Protein AF-A0A2D8HYQ5-F1 (afdb_monomer)

Secondary structure (DSSP, 8-state):
-HHHHHHHHTT----SS--EEEEEEEEEEETTEEEEEEEEEEEEEE-----THHHHHHHHHHHHHHHHHHHHHHHHHHHHHS--

Structure (mmCIF, N/CA/C/O backbone):
data_AF-A0A2D8HYQ5-F1
#
_entry.id   AF-A0A2D8HYQ5-F1
#
loop_
_atom_site.group_PDB
_atom_site.id
_atom_site.type_symbol
_atom_site.label_atom_id
_atom_site.label_alt_id
_atom_site.label_comp_id
_atom_site.label_asym_id
_atom_site.label_entity_id
_atom_site.label_seq_id
_atom_site.pdbx_PDB_ins_code
_atom_site.Cartn_x
_atom_site.Cartn_y
_atom_site.Cartn_z
_atom_site.occupancy
_atom_site.B_iso_or_equiv
_atom_site.auth_seq_id
_atom_site.auth_comp_id
_atom_site.auth_asym_id
_atom_site.auth_atom_id
_atom_site.pdbx_PDB_model_num
ATOM 1 N N . MET A 1 1 ? -4.097 8.032 7.862 1.00 56.88 1 MET A N 1
ATOM 2 C CA . MET A 1 1 ? -2.969 8.949 7.570 1.00 56.88 1 MET A CA 1
ATOM 3 C C . MET A 1 1 ? -1.703 8.182 7.191 1.00 56.88 1 MET A C 1
ATOM 5 O O . MET A 1 1 ? -1.247 8.371 6.076 1.00 56.88 1 MET A O 1
ATOM 9 N N . ILE A 1 2 ? -1.192 7.253 8.016 1.00 70.19 2 ILE A N 1
ATOM 10 C CA . ILE A 1 2 ? 0.020 6.457 7.695 1.00 70.19 2 ILE A CA 1
ATOM 11 C C . ILE A 1 2 ? -0.129 5.626 6.403 1.00 70.19 2 ILE A C 1
ATOM 13 O O . ILE A 1 2 ? 0.756 5.650 5.555 1.00 70.19 2 ILE A O 1
ATOM 17 N N . SER A 1 3 ? -1.273 4.961 6.201 1.00 64.50 3 SER A N 1
ATOM 18 C CA . SER A 1 3 ? -1.560 4.193 4.974 1.00 64.50 3 SER A CA 1
ATOM 19 C C . SER A 1 3 ? -1.601 5.054 3.709 1.00 64.50 3 SER A C 1
ATOM 21 O O . SER A 1 3 ? -1.187 4.611 2.644 1.00 64.50 3 SER A O 1
ATOM 23 N N . LEU A 1 4 ? -2.064 6.301 3.834 1.00 66.25 4 LEU A N 1
ATOM 24 C CA . LEU A 1 4 ? -2.097 7.265 2.736 1.00 66.25 4 LEU A CA 1
ATOM 25 C C . LEU A 1 4 ? -0.676 7.721 2.371 1.00 66.25 4 LEU A C 1
ATOM 27 O O . LEU A 1 4 ? -0.346 7.819 1.197 1.00 66.25 4 LEU A O 1
ATOM 31 N N . GLY A 1 5 ? 0.174 7.946 3.379 1.00 70.00 5 GLY A N 1
ATOM 32 C CA . GLY A 1 5 ? 1.582 8.297 3.181 1.00 70.00 5 GLY A CA 1
ATOM 33 C C . GLY A 1 5 ? 2.387 7.179 2.518 1.00 70.00 5 GLY A C 1
ATOM 34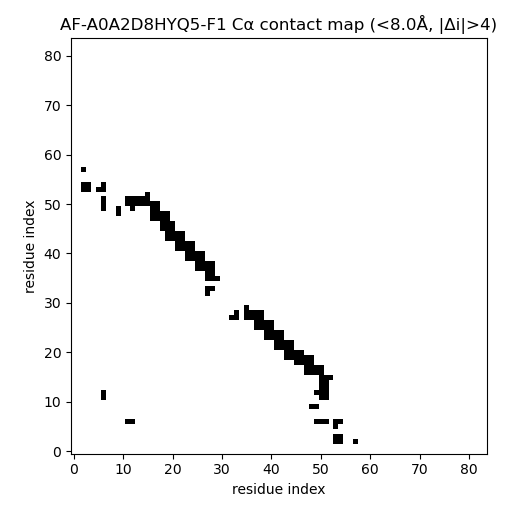 O O . GLY A 1 5 ? 3.178 7.455 1.622 1.00 70.00 5 GLY A O 1
ATOM 35 N N . LEU A 1 6 ? 2.142 5.921 2.898 1.00 66.56 6 LEU A N 1
ATOM 36 C CA . LEU A 1 6 ? 2.741 4.756 2.235 1.00 66.56 6 LEU A CA 1
ATOM 37 C C . LEU A 1 6 ? 2.301 4.660 0.770 1.00 66.56 6 LEU A C 1
ATOM 39 O O . LEU A 1 6 ? 3.143 4.525 -0.109 1.00 66.56 6 LEU A O 1
ATOM 43 N N . TRP A 1 7 ? 1.008 4.844 0.495 1.00 65.44 7 TRP A N 1
ATOM 44 C CA . TRP A 1 7 ? 0.487 4.809 -0.872 1.00 65.44 7 TRP A CA 1
ATOM 45 C C . TRP A 1 7 ? 1.067 5.912 -1.765 1.00 65.44 7 TRP A C 1
ATOM 47 O O . TRP A 1 7 ? 1.419 5.652 -2.912 1.00 65.44 7 TRP A O 1
ATOM 57 N N . ILE A 1 8 ? 1.232 7.130 -1.239 1.00 70.44 8 ILE A N 1
ATOM 58 C CA . ILE A 1 8 ? 1.888 8.223 -1.972 1.00 70.44 8 ILE A CA 1
ATOM 59 C C . ILE A 1 8 ? 3.368 7.905 -2.215 1.00 70.44 8 ILE A C 1
ATOM 61 O O . ILE A 1 8 ? 3.845 8.090 -3.333 1.00 70.44 8 ILE A O 1
ATOM 65 N N . LYS A 1 9 ? 4.087 7.389 -1.207 1.00 71.12 9 LYS A N 1
ATOM 66 C CA . LYS A 1 9 ? 5.502 7.001 -1.337 1.00 71.12 9 LYS A CA 1
ATOM 67 C C . LYS A 1 9 ? 5.708 5.941 -2.423 1.00 71.12 9 LYS A C 1
ATOM 69 O O . LYS A 1 9 ? 6.691 5.999 -3.154 1.00 71.12 9 LYS A O 1
ATOM 74 N N . ASP A 1 10 ? 4.763 5.018 -2.549 1.00 64.50 10 ASP A N 1
ATOM 75 C CA . ASP A 1 10 ? 4.819 3.920 -3.515 1.00 64.50 10 ASP A CA 1
ATOM 76 C C . ASP A 1 10 ? 4.278 4.324 -4.910 1.00 64.50 10 ASP A C 1
ATOM 78 O O . ASP A 1 10 ? 4.186 3.509 -5.831 1.00 64.50 10 ASP A O 1
ATOM 82 N N . GLY A 1 11 ? 3.976 5.616 -5.104 1.00 67.00 11 GLY A N 1
ATOM 83 C CA . GLY A 1 11 ? 3.656 6.214 -6.402 1.00 67.00 11 GLY A CA 1
ATOM 84 C C . GLY A 1 11 ? 2.168 6.424 -6.673 1.00 67.00 11 GLY A C 1
ATOM 85 O O . GLY A 1 11 ? 1.798 6.598 -7.831 1.00 67.00 11 GLY A O 1
ATOM 86 N N . ALA A 1 12 ? 1.320 6.388 -5.637 1.00 64.00 12 ALA A N 1
ATOM 87 C CA . ALA A 1 12 ? -0.125 6.645 -5.696 1.00 64.00 12 ALA A CA 1
ATOM 88 C C . ALA A 1 12 ? -0.837 5.880 -6.825 1.00 64.00 12 ALA A C 1
ATOM 90 O O . ALA A 1 12 ? -1.734 6.392 -7.501 1.00 64.00 12 ALA A O 1
ATOM 91 N N . ARG A 1 13 ? -0.407 4.639 -7.067 1.00 66.62 13 ARG A N 1
ATOM 92 C CA . ARG A 1 13 ? -0.910 3.839 -8.180 1.00 66.62 13 ARG A CA 1
ATOM 93 C C . ARG A 1 13 ? -2.348 3.414 -7.878 1.00 66.62 13 ARG A C 1
ATOM 95 O O . ARG A 1 13 ? -2.609 2.728 -6.890 1.00 66.62 13 ARG A O 1
ATOM 102 N N . VAL A 1 14 ? -3.280 3.821 -8.741 1.00 61.56 14 VAL A N 1
ATOM 103 C CA . VAL A 1 14 ? -4.729 3.533 -8.644 1.00 61.56 14 VAL A CA 1
ATOM 104 C C . VAL A 1 14 ? -5.077 2.183 -9.295 1.00 61.56 14 VAL A C 1
ATOM 106 O O . VAL A 1 14 ? -6.167 1.985 -9.820 1.00 61.56 14 VAL A O 1
ATOM 109 N N . ALA A 1 15 ? -4.131 1.247 -9.308 1.00 60.72 15 ALA A N 1
ATOM 110 C CA . ALA A 1 15 ? -4.346 -0.098 -9.820 1.00 60.72 15 ALA A CA 1
ATOM 111 C C . ALA A 1 15 ? -4.591 -1.062 -8.654 1.00 60.72 15 ALA A C 1
ATOM 113 O O . ALA A 1 15 ? -3.970 -0.944 -7.593 1.00 60.72 15 ALA A O 1
ATOM 114 N N . PHE A 1 16 ? -5.508 -1.999 -8.865 1.00 57.53 16 PHE A N 1
ATOM 115 C CA . PHE A 1 16 ? -5.718 -3.160 -8.006 1.00 57.53 16 PHE A CA 1
ATOM 116 C C . PHE A 1 16 ? -4.814 -4.292 -8.497 1.00 57.53 16 PHE A C 1
ATOM 118 O O . PHE A 1 16 ? -4.727 -4.497 -9.707 1.00 57.53 16 PHE A O 1
ATOM 125 N N . TRP A 1 17 ? -4.154 -5.010 -7.585 1.00 54.25 17 TRP A N 1
ATOM 126 C CA . TRP A 1 17 ? -3.336 -6.184 -7.911 1.00 54.25 17 TRP A CA 1
ATOM 127 C C . TRP A 1 17 ? -2.288 -5.945 -9.009 1.00 54.25 17 TRP A C 1
ATOM 129 O O . TRP A 1 17 ? -2.142 -6.744 -9.935 1.00 54.25 17 TRP A O 1
ATOM 139 N N . LEU A 1 18 ? -1.543 -4.836 -8.931 1.00 59.09 18 LEU A N 1
ATOM 140 C CA . LEU A 1 18 ? -0.446 -4.593 -9.866 1.00 59.09 18 LEU A CA 1
ATOM 141 C C . LEU A 1 18 ? 0.729 -5.522 -9.515 1.00 59.09 18 LEU A C 1
ATOM 143 O O . LEU A 1 18 ? 1.531 -5.225 -8.631 1.00 59.09 18 LEU A O 1
ATOM 147 N N . THR A 1 19 ? 0.799 -6.665 -10.194 1.00 61.88 19 THR A N 1
ATOM 148 C CA . THR A 1 19 ? 1.838 -7.684 -9.991 1.00 61.88 19 THR A CA 1
ATOM 149 C C . THR A 1 19 ? 3.032 -7.520 -10.918 1.00 61.88 19 THR A C 1
ATOM 151 O O . THR A 1 19 ? 3.970 -8.295 -10.797 1.00 61.88 19 THR A O 1
ATOM 154 N N . SER A 1 20 ? 3.031 -6.544 -11.834 1.00 58.84 20 SER A N 1
ATOM 155 C CA . SER A 1 20 ? 4.114 -6.352 -12.801 1.00 58.84 20 SER A CA 1
ATOM 156 C C . SER A 1 20 ? 4.517 -4.886 -12.942 1.00 58.84 20 SER A C 1
ATOM 158 O O . SER A 1 20 ? 3.666 -3.994 -12.996 1.00 58.84 20 SER A O 1
ATOM 160 N N . ILE A 1 21 ? 5.825 -4.635 -12.992 1.00 66.75 21 ILE A N 1
ATOM 161 C CA . ILE A 1 21 ? 6.408 -3.329 -13.306 1.00 66.75 21 ILE A CA 1
ATOM 162 C C . ILE A 1 21 ? 7.167 -3.448 -14.627 1.00 66.75 21 ILE A C 1
ATOM 164 O O . ILE A 1 21 ? 7.937 -4.387 -14.831 1.00 66.75 21 ILE A O 1
ATOM 168 N N . GLU A 1 22 ? 6.960 -2.467 -15.502 1.00 70.75 22 GLU A N 1
ATOM 169 C CA . GLU A 1 22 ? 7.758 -2.289 -16.712 1.00 70.75 22 GLU A CA 1
ATOM 170 C C . GLU A 1 22 ? 9.166 -1.806 -16.330 1.00 70.75 22 GLU A C 1
ATOM 172 O O . GLU A 1 22 ? 9.337 -0.695 -15.823 1.00 70.75 22 GLU A O 1
ATOM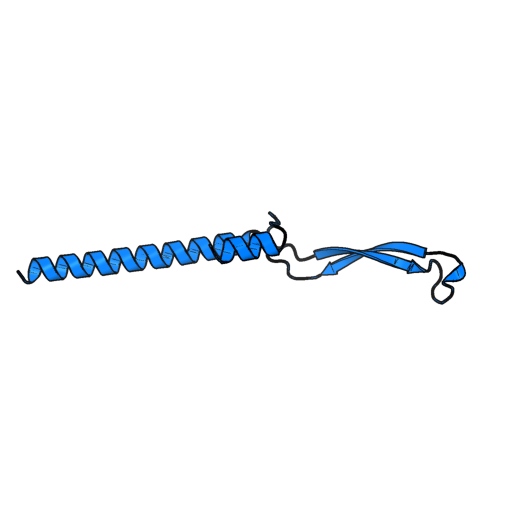 177 N N . GLU A 1 23 ? 10.179 -2.639 -16.563 1.00 75.44 23 GLU A N 1
ATOM 178 C CA . GLU A 1 23 ? 11.586 -2.297 -16.376 1.00 75.44 23 GLU A CA 1
ATOM 179 C C . GLU A 1 23 ? 12.254 -2.182 -17.751 1.00 75.44 23 GLU A C 1
ATOM 181 O O . GLU A 1 23 ? 12.354 -3.152 -18.505 1.00 75.44 23 GLU A O 1
ATOM 186 N N . LYS A 1 24 ? 12.699 -0.971 -18.103 1.00 74.31 24 LYS A N 1
ATOM 187 C CA . LYS A 1 24 ? 13.450 -0.727 -19.339 1.00 74.31 24 LYS A CA 1
ATOM 188 C C . LYS A 1 24 ? 14.920 -0.970 -19.061 1.00 74.31 24 LYS A C 1
ATOM 190 O O . LYS A 1 24 ? 15.536 -0.213 -18.314 1.00 74.31 24 LYS A O 1
ATOM 195 N N . LYS A 1 25 ? 15.474 -2.017 -19.665 1.00 75.81 25 LYS A N 1
ATOM 196 C CA . LYS A 1 25 ? 16.882 -2.368 -19.512 1.00 75.81 25 LYS A CA 1
ATOM 197 C C . LYS A 1 25 ? 17.591 -2.251 -20.849 1.00 75.81 25 LYS A C 1
ATOM 199 O O . LYS A 1 25 ? 17.124 -2.775 -21.857 1.00 75.81 25 LYS A O 1
ATOM 204 N N . GLU A 1 26 ? 18.723 -1.562 -20.852 1.00 75.12 26 GLU A N 1
ATOM 205 C CA . GLU A 1 26 ? 19.618 -1.546 -22.003 1.00 75.12 26 GLU A CA 1
ATOM 206 C C . GLU A 1 26 ? 20.468 -2.815 -21.973 1.00 75.12 26 GLU A C 1
ATOM 208 O O . GLU A 1 26 ? 21.215 -3.061 -21.025 1.00 75.12 26 GLU A O 1
ATOM 213 N N . ILE A 1 27 ? 20.306 -3.645 -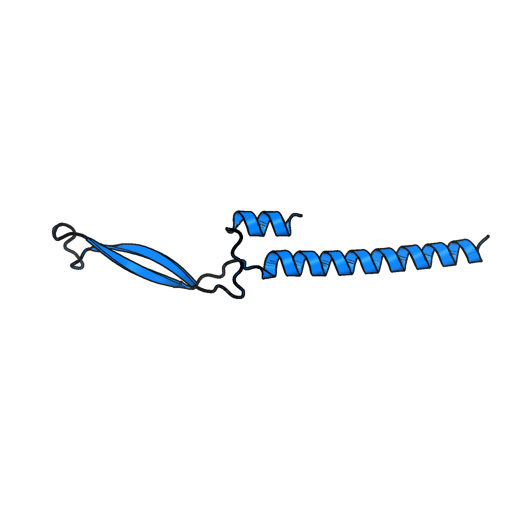22.996 1.00 78.69 27 ILE A N 1
ATOM 214 C CA . ILE A 1 27 ? 21.089 -4.862 -23.205 1.00 78.69 27 ILE A CA 1
ATOM 215 C C . ILE A 1 27 ? 21.866 -4.739 -24.516 1.00 78.69 27 ILE A C 1
ATOM 217 O O . ILE A 1 27 ? 21.391 -4.083 -25.443 1.00 78.69 27 ILE A O 1
ATOM 221 N N . PRO A 1 28 ? 23.071 -5.321 -24.616 1.00 77.56 28 PRO A N 1
ATOM 222 C CA . PRO A 1 28 ? 23.822 -5.304 -25.865 1.00 77.56 28 PRO A CA 1
ATOM 223 C C . PRO A 1 28 ? 23.041 -6.044 -26.956 1.00 77.56 28 PRO A C 1
ATOM 225 O O . PRO A 1 28 ? 22.378 -7.043 -26.678 1.00 77.56 28 PRO A O 1
ATOM 228 N N . ILE A 1 29 ? 23.118 -5.552 -28.197 1.00 78.31 29 ILE A N 1
ATOM 229 C CA . ILE A 1 29 ? 22.416 -6.157 -29.345 1.00 78.31 29 ILE A CA 1
ATOM 230 C C . ILE A 1 29 ? 22.878 -7.604 -29.564 1.00 78.31 29 ILE A C 1
ATOM 232 O O . ILE A 1 29 ? 22.080 -8.464 -29.935 1.00 78.31 29 ILE A O 1
ATOM 236 N N . VAL A 1 30 ? 24.162 -7.868 -29.311 1.00 79.00 30 VAL A N 1
ATOM 237 C CA . VAL A 1 30 ? 24.767 -9.199 -29.369 1.00 79.00 30 VAL A CA 1
ATOM 238 C C . VAL A 1 30 ? 25.369 -9.528 -28.009 1.00 79.00 30 VAL A C 1
ATOM 240 O O . VAL A 1 30 ? 26.173 -8.772 -27.459 1.00 79.00 30 VAL A O 1
ATOM 243 N N . GLU A 1 31 ? 24.981 -10.674 -27.460 1.00 71.81 31 GLU A N 1
ATOM 244 C CA . GLU A 1 31 ? 25.472 -11.153 -26.173 1.00 71.81 31 GLU A CA 1
ATOM 245 C C . GLU A 1 31 ? 26.995 -11.380 -26.244 1.00 71.81 31 GLU A C 1
ATOM 247 O O . GLU A 1 31 ? 27.485 -12.150 -27.068 1.00 71.81 31 GLU A O 1
ATOM 252 N N . GLY A 1 32 ? 27.757 -10.655 -25.418 1.00 76.25 32 GLY A N 1
ATOM 253 C CA . GLY A 1 32 ? 29.225 -10.717 -25.397 1.00 76.25 32 GLY A CA 1
ATOM 254 C C . GLY A 1 32 ? 29.960 -9.726 -26.312 1.00 76.25 32 GLY A C 1
ATOM 255 O O . GLY A 1 32 ? 31.186 -9.702 -26.263 1.00 76.25 32 GLY A O 1
ATOM 256 N N . MET A 1 33 ? 29.254 -8.889 -27.084 1.00 81.12 33 MET A N 1
ATOM 257 C CA . MET A 1 33 ? 29.852 -7.838 -27.931 1.00 81.12 33 MET A CA 1
ATOM 258 C C . MET A 1 33 ? 29.176 -6.474 -27.686 1.00 81.12 33 MET A C 1
ATOM 260 O O . MET A 1 33 ? 28.288 -6.068 -28.443 1.00 81.12 33 MET A O 1
ATOM 264 N N . PRO A 1 34 ? 29.551 -5.756 -26.609 1.00 73.69 34 PRO A N 1
ATOM 265 C CA . PRO A 1 34 ? 28.947 -4.470 -26.249 1.00 73.69 34 PRO A CA 1
ATOM 266 C C . PRO A 1 34 ? 29.241 -3.338 -27.251 1.00 73.69 34 PRO A C 1
ATOM 268 O O . PRO A 1 34 ? 28.476 -2.379 -27.336 1.00 73.69 34 PRO A O 1
ATOM 271 N N . GLU A 1 35 ? 30.317 -3.440 -28.033 1.00 81.50 35 GLU A N 1
ATOM 272 C CA . GLU A 1 35 ? 30.727 -2.456 -29.045 1.00 81.50 35 GLU A CA 1
ATOM 273 C C . GLU A 1 35 ? 29.762 -2.318 -30.232 1.00 81.50 35 GLU A C 1
ATOM 275 O O . GLU A 1 35 ? 29.781 -1.300 -30.922 1.00 81.50 35 GLU A O 1
ATOM 280 N N . LEU A 1 36 ? 28.896 -3.309 -30.461 1.00 80.06 36 LEU A N 1
ATOM 281 C CA . LEU A 1 36 ? 27.909 -3.294 -31.546 1.00 80.06 36 LEU A CA 1
ATOM 282 C C . LEU A 1 36 ? 26.665 -2.453 -31.219 1.00 80.06 36 LEU A C 1
ATOM 284 O O . LEU A 1 36 ? 25.767 -2.335 -32.051 1.00 80.06 36 LEU A O 1
ATOM 288 N N . GLY A 1 37 ? 26.625 -1.847 -30.031 1.00 77.50 37 GLY A N 1
ATOM 289 C CA . GLY A 1 37 ? 25.532 -1.008 -29.563 1.00 77.50 37 GLY A CA 1
ATOM 290 C C . GLY A 1 37 ? 24.559 -1.743 -28.644 1.00 77.50 37 GLY A C 1
ATOM 291 O O . GLY 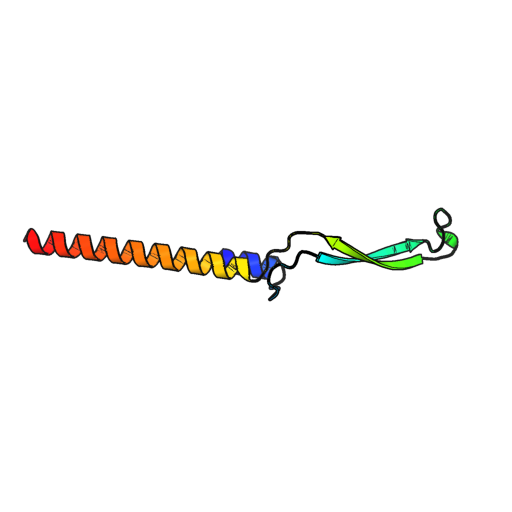A 1 37 ? 24.645 -2.953 -28.414 1.00 77.50 37 GLY A O 1
ATOM 292 N N . THR A 1 38 ? 23.623 -0.980 -28.088 1.00 84.38 38 THR A N 1
ATOM 293 C CA . THR A 1 38 ? 22.628 -1.457 -27.124 1.00 84.38 38 THR A CA 1
ATOM 294 C C . THR A 1 38 ? 21.217 -1.373 -27.701 1.00 84.38 38 THR A C 1
ATOM 296 O O . THR A 1 38 ? 20.907 -0.531 -28.543 1.00 84.38 38 THR A O 1
ATOM 299 N N . GLN A 1 39 ? 20.345 -2.271 -27.250 1.00 80.44 39 GLN A N 1
ATOM 300 C CA . GLN A 1 39 ? 18.909 -2.239 -27.482 1.00 80.44 39 GLN A CA 1
ATOM 301 C C . GLN A 1 39 ? 18.194 -2.063 -26.142 1.00 80.44 39 GLN A C 1
ATOM 303 O O . GLN A 1 39 ? 18.513 -2.719 -25.149 1.00 80.44 39 GLN A O 1
ATOM 308 N N . THR A 1 40 ? 17.193 -1.187 -26.115 1.00 78.00 40 THR A N 1
ATOM 309 C CA . THR A 1 40 ? 16.284 -1.085 -24.975 1.00 78.00 40 THR A CA 1
ATOM 310 C C . THR A 1 40 ? 15.292 -2.240 -25.033 1.00 78.00 40 THR A C 1
ATOM 312 O O . THR A 1 40 ? 14.436 -2.284 -25.916 1.00 78.00 40 THR A O 1
ATOM 315 N N . GLN A 1 41 ? 15.392 -3.168 -24.089 1.00 76.50 41 GLN A N 1
ATOM 316 C CA . GLN A 1 41 ? 14.421 -4.236 -23.910 1.00 76.50 41 GLN A CA 1
ATOM 317 C C . GLN A 1 41 ? 13.460 -3.873 -22.780 1.00 76.50 41 GLN A C 1
ATOM 319 O O . GLN A 1 41 ? 13.869 -3.434 -21.702 1.00 76.50 41 GLN A O 1
ATOM 324 N N . ILE A 1 42 ? 12.168 -4.055 -23.043 1.00 77.25 42 ILE A N 1
ATOM 325 C CA . ILE A 1 42 ? 11.118 -3.921 -22.039 1.00 77.25 42 ILE A CA 1
ATOM 326 C C . ILE A 1 42 ? 10.974 -5.278 -21.354 1.00 77.25 42 ILE A C 1
ATOM 328 O O . ILE A 1 42 ? 10.535 -6.244 -21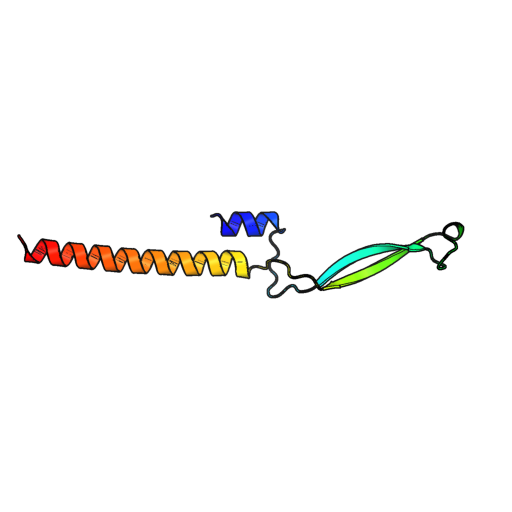.978 1.00 77.25 42 ILE A O 1
ATOM 332 N N . ILE A 1 43 ? 11.362 -5.354 -20.084 1.00 77.00 43 ILE A N 1
ATOM 333 C CA . ILE A 1 43 ? 11.218 -6.551 -19.261 1.00 77.00 43 ILE A CA 1
ATOM 334 C C . ILE A 1 43 ? 10.065 -6.307 -18.291 1.00 77.00 43 ILE A C 1
ATOM 336 O O . ILE A 1 43 ? 10.052 -5.330 -17.545 1.00 77.00 43 ILE A O 1
ATOM 340 N N . TRP A 1 44 ? 9.084 -7.204 -18.301 1.00 72.81 44 TRP A N 1
ATOM 341 C CA . TRP A 1 44 ? 7.981 -7.188 -17.347 1.00 72.81 44 TRP A CA 1
ATOM 342 C C . TRP A 1 44 ? 8.394 -7.983 -16.118 1.00 72.81 44 TRP A C 1
ATOM 344 O O . TRP A 1 44 ? 8.485 -9.209 -16.165 1.00 72.81 44 TRP A O 1
ATOM 354 N N . LYS A 1 45 ? 8.696 -7.285 -15.024 1.00 73.44 45 LYS A N 1
ATOM 355 C CA . LYS A 1 45 ? 9.136 -7.923 -13.785 1.00 73.44 45 LYS A CA 1
ATOM 356 C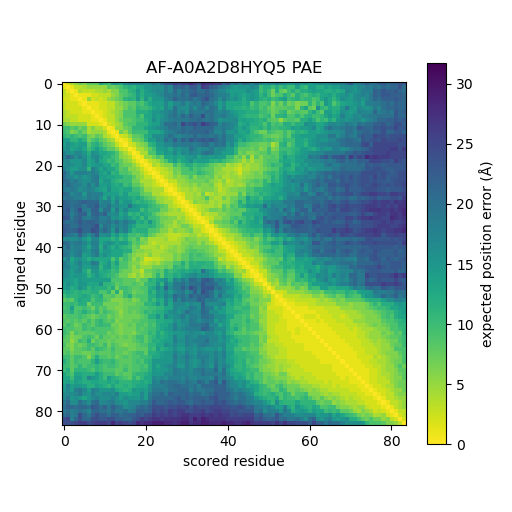 C . LYS A 1 45 ? 7.957 -8.121 -12.854 1.00 73.44 45 LYS A C 1
ATOM 358 O O . LYS A 1 45 ? 7.298 -7.151 -12.482 1.00 73.44 45 LYS A O 1
ATOM 363 N N . GLU A 1 46 ? 7.725 -9.366 -12.4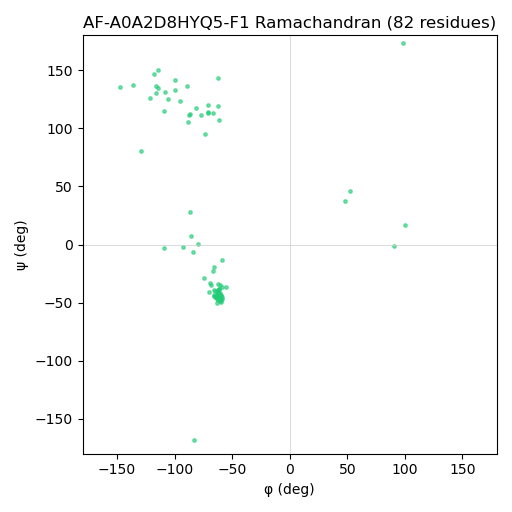48 1.00 63.06 46 GLU A N 1
ATOM 364 C CA . GLU A 1 46 ? 6.728 -9.668 -11.428 1.00 63.06 46 GLU A CA 1
ATOM 365 C C . GLU A 1 46 ? 7.212 -9.194 -10.054 1.00 63.06 46 GLU A C 1
ATOM 367 O O . GLU A 1 46 ? 8.206 -9.679 -9.511 1.00 63.06 46 GLU A O 1
ATOM 372 N N . GLN A 1 47 ? 6.526 -8.203 -9.494 1.00 65.94 47 GLN A N 1
ATOM 373 C CA . GLN A 1 47 ? 6.797 -7.672 -8.167 1.00 65.94 47 GLN A CA 1
ATOM 374 C C . GLN A 1 47 ? 5.483 -7.216 -7.536 1.00 65.94 47 GLN A C 1
ATOM 376 O O . GLN A 1 47 ? 4.675 -6.550 -8.180 1.00 65.94 47 GLN A O 1
ATOM 381 N N . PHE A 1 48 ? 5.279 -7.548 -6.259 1.00 59.62 48 PHE A N 1
ATOM 382 C CA . PHE A 1 48 ? 4.157 -7.016 -5.490 1.00 59.62 48 PHE A CA 1
ATOM 383 C C . PHE A 1 48 ? 4.340 -5.511 -5.296 1.00 59.62 48 PHE A C 1
ATOM 385 O O . PHE A 1 48 ? 5.255 -5.073 -4.595 1.00 59.62 48 PHE A O 1
ATOM 392 N N . VAL A 1 49 ? 3.462 -4.725 -5.914 1.00 61.25 49 VAL A N 1
ATOM 393 C CA . VAL A 1 49 ? 3.385 -3.279 -5.712 1.00 61.25 49 VAL A CA 1
ATOM 394 C C . VAL A 1 49 ? 2.126 -2.977 -4.912 1.00 61.25 49 VAL A C 1
ATOM 396 O O . VAL A 1 49 ? 1.045 -3.467 -5.231 1.00 61.25 49 VAL A O 1
ATOM 399 N N . SER A 1 50 ? 2.259 -2.173 -3.860 1.00 60.19 50 SER A N 1
ATOM 400 C CA . SER A 1 50 ? 1.139 -1.692 -3.050 1.00 60.19 50 SER A CA 1
ATOM 401 C C . SER A 1 50 ? 0.178 -0.866 -3.916 1.00 60.19 50 SER A C 1
ATOM 403 O O . SER A 1 50 ? 0.464 0.257 -4.330 1.00 60.19 50 SER A O 1
ATOM 405 N N . GLY A 1 51 ? -0.983 -1.443 -4.218 1.00 65.75 51 GLY A N 1
ATOM 406 C CA . GLY A 1 51 ? -2.053 -0.769 -4.948 1.00 65.75 51 GLY A CA 1
ATOM 407 C C . GLY A 1 51 ? -2.941 0.090 -4.046 1.00 65.75 51 GLY A C 1
ATOM 408 O O . GLY A 1 51 ? -2.677 0.300 -2.856 1.00 65.75 51 GLY A O 1
ATOM 409 N N . VAL A 1 52 ? -4.071 0.526 -4.604 1.00 69.00 52 VAL A N 1
ATOM 410 C CA . VAL A 1 52 ? -5.143 1.246 -3.882 1.00 69.00 52 VAL A CA 1
ATOM 411 C C . VAL A 1 52 ? -5.737 0.442 -2.708 1.00 69.00 52 VAL A C 1
ATOM 413 O O . VAL A 1 52 ? -6.386 0.989 -1.817 1.00 69.00 52 VAL A O 1
ATOM 416 N N . GLU A 1 53 ? -5.452 -0.857 -2.641 1.00 67.69 53 GLU A N 1
ATOM 417 C CA . GLU A 1 53 ? -5.747 -1.729 -1.500 1.00 67.69 53 GLU A CA 1
ATOM 418 C C . GLU A 1 53 ? -5.146 -1.201 -0.191 1.00 67.69 53 GLU A C 1
ATOM 420 O O . GLU A 1 53 ? -5.775 -1.285 0.861 1.00 67.69 53 GLU A O 1
ATOM 425 N N . THR A 1 54 ? -3.956 -0.599 -0.244 1.00 74.50 54 THR A N 1
ATOM 426 C CA . THR A 1 54 ? -3.239 -0.123 0.948 1.00 74.50 54 THR A CA 1
ATOM 427 C C . THR A 1 54 ? -4.003 0.987 1.690 1.00 74.50 54 THR A C 1
ATOM 429 O O . THR A 1 54 ? -4.218 0.867 2.904 1.00 74.50 54 THR A O 1
ATOM 432 N N . PRO A 1 55 ? -4.481 2.059 1.024 1.00 72.69 55 PRO A N 1
ATOM 433 C CA . PRO A 1 55 ? -5.337 3.045 1.678 1.00 72.69 55 PRO A CA 1
ATOM 434 C C . PRO A 1 55 ? -6.721 2.485 2.045 1.00 72.69 55 PRO A C 1
ATOM 436 O O . PRO A 1 55 ? -7.230 2.835 3.112 1.00 72.69 55 PRO A O 1
ATOM 439 N N . LEU A 1 56 ? -7.302 1.589 1.235 1.00 79.44 56 LEU A N 1
ATOM 440 C CA . LEU A 1 56 ? -8.606 0.964 1.504 1.00 79.44 56 LEU A CA 1
ATOM 441 C C . LEU A 1 56 ? -8.605 0.118 2.786 1.00 79.44 56 LEU A C 1
ATOM 443 O O . LEU A 1 56 ? -9.478 0.292 3.636 1.00 79.44 56 LEU A O 1
ATOM 447 N N . ILE A 1 57 ? -7.599 -0.740 2.974 1.00 80.56 57 ILE A N 1
ATOM 448 C CA . ILE A 1 57 ? -7.440 -1.555 4.188 1.00 80.56 57 ILE A CA 1
ATOM 449 C C . ILE A 1 57 ? -7.236 -0.650 5.408 1.00 80.56 57 ILE A C 1
ATOM 451 O O . ILE A 1 57 ? -7.845 -0.865 6.457 1.00 80.56 57 ILE A O 1
ATOM 455 N N . GLY A 1 58 ? -6.435 0.411 5.267 1.00 80.69 58 GLY A N 1
ATOM 456 C CA . GLY A 1 58 ? -6.239 1.390 6.336 1.00 80.69 58 GLY A CA 1
ATOM 457 C C . GLY A 1 58 ? -7.539 2.088 6.758 1.00 80.69 58 GLY A C 1
ATOM 458 O O . GLY A 1 58 ? -7.784 2.262 7.954 1.00 80.69 58 GLY A O 1
ATOM 459 N N . LEU A 1 59 ? -8.393 2.458 5.799 1.00 85.62 59 LEU A N 1
ATOM 460 C CA . LEU A 1 59 ? -9.714 3.027 6.083 1.00 85.62 59 LEU A CA 1
ATOM 461 C C . LEU A 1 59 ? -10.636 2.013 6.759 1.00 85.62 59 LEU A C 1
ATOM 463 O O . LEU A 1 59 ? -11.300 2.352 7.739 1.00 85.62 59 LEU A O 1
ATOM 467 N N . PHE A 1 60 ? -10.639 0.772 6.278 1.00 89.94 60 PHE A N 1
ATOM 468 C CA . PHE A 1 60 ? -11.456 -0.299 6.835 1.00 89.94 60 PHE A CA 1
ATOM 469 C C . PHE A 1 60 ? -11.123 -0.564 8.310 1.00 89.94 60 PHE A C 1
ATOM 471 O O . PHE A 1 60 ? -12.013 -0.564 9.162 1.00 89.94 60 PHE A O 1
ATOM 478 N N . ILE A 1 61 ? -9.834 -0.678 8.643 1.00 89.50 61 ILE A N 1
ATOM 479 C CA . ILE A 1 61 ? -9.371 -0.849 10.028 1.00 89.50 61 ILE A CA 1
ATOM 480 C C . ILE A 1 61 ? -9.770 0.357 10.890 1.00 89.50 61 ILE A C 1
ATOM 482 O O . ILE A 1 61 ? -10.266 0.189 12.004 1.00 89.50 61 ILE A O 1
ATOM 486 N N . SER A 1 62 ? -9.605 1.580 10.375 1.00 89.19 62 SER A N 1
ATOM 487 C CA . SER A 1 62 ? -9.989 2.795 11.102 1.00 89.19 62 SER A CA 1
ATOM 488 C C . SER A 1 62 ? -11.489 2.839 11.417 1.00 89.19 62 SER A C 1
ATOM 490 O O . SER A 1 62 ? -11.874 3.276 12.503 1.00 89.19 62 SER A O 1
ATOM 492 N N . LEU A 1 63 ? -12.336 2.377 10.494 1.00 92.88 63 LEU A N 1
ATOM 493 C CA . LEU A 1 63 ? -13.786 2.273 10.678 1.00 92.88 63 LEU A CA 1
ATOM 494 C C . LEU A 1 63 ? -14.147 1.265 11.771 1.00 92.88 63 LEU A C 1
ATOM 496 O O . LEU A 1 63 ? -14.955 1.576 12.646 1.00 92.88 63 LEU A O 1
ATOM 500 N N . ILE A 1 64 ? -13.508 0.093 11.767 1.00 94.06 64 ILE A N 1
ATOM 501 C CA . ILE A 1 64 ? -13.709 -0.931 12.800 1.00 94.06 64 ILE A CA 1
ATOM 502 C C . ILE A 1 64 ? -13.353 -0.375 14.181 1.00 94.06 64 ILE A C 1
ATOM 504 O O . ILE A 1 64 ? -14.155 -0.472 15.110 1.00 94.06 64 ILE A O 1
ATOM 508 N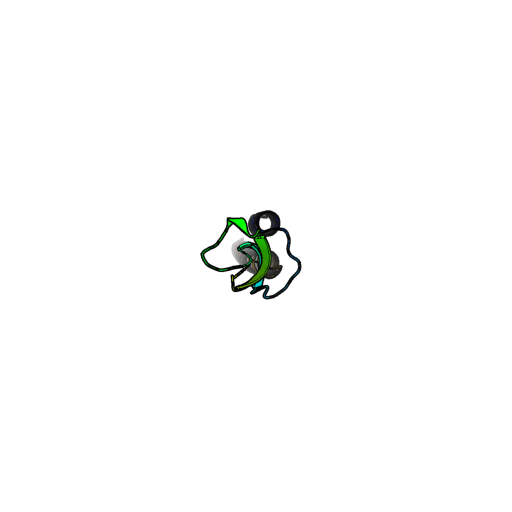 N . ILE A 1 65 ? -12.185 0.259 14.314 1.00 92.94 65 ILE A N 1
ATOM 509 C CA . ILE A 1 65 ? -11.743 0.843 15.588 1.00 92.94 65 ILE A CA 1
ATOM 510 C C . ILE A 1 65 ? -12.737 1.907 16.063 1.00 92.94 65 ILE A C 1
ATOM 512 O O . ILE A 1 65 ? -13.128 1.902 17.231 1.00 92.94 65 ILE A O 1
ATOM 516 N N . TYR A 1 66 ? -13.194 2.784 15.166 1.00 93.25 66 TYR A N 1
ATOM 517 C CA . TYR A 1 66 ? -14.184 3.810 15.492 1.00 93.25 66 TYR A CA 1
ATOM 518 C C . TYR A 1 66 ? -15.499 3.211 16.018 1.00 93.25 66 TYR A C 1
ATOM 520 O O . TYR A 1 66 ? -16.027 3.669 17.036 1.00 93.25 66 TYR A O 1
ATOM 528 N N . LEU A 1 67 ? -16.014 2.163 15.366 1.00 94.06 67 LEU A N 1
ATOM 529 C CA . LEU A 1 67 ? -17.239 1.479 15.786 1.00 94.06 67 LEU A CA 1
ATOM 530 C C . LEU A 1 67 ? -17.085 0.818 17.160 1.00 94.06 67 LEU A C 1
ATOM 532 O O . LEU A 1 67 ? -17.948 0.994 18.022 1.00 94.06 67 LEU A O 1
ATOM 536 N N . ILE A 1 68 ? -15.968 0.128 17.397 1.00 94.38 68 ILE A N 1
ATOM 537 C CA . ILE A 1 68 ? -15.661 -0.484 18.697 1.00 94.38 68 ILE A CA 1
ATOM 538 C C . ILE A 1 68 ? -15.639 0.589 19.791 1.00 94.38 68 ILE A C 1
ATOM 540 O O . ILE A 1 68 ? -16.285 0.439 20.829 1.00 94.38 68 ILE A O 1
ATOM 544 N N . PHE A 1 69 ? -14.959 1.710 19.544 1.00 93.69 69 PHE A N 1
ATOM 545 C CA . PHE A 1 69 ? -14.859 2.801 20.511 1.00 93.69 69 PHE A CA 1
ATOM 546 C C . PHE A 1 69 ? -16.230 3.406 20.841 1.00 93.69 69 PHE A C 1
ATOM 548 O O . PHE A 1 69 ? -16.540 3.663 22.006 1.00 93.69 69 PHE A O 1
ATOM 555 N N . ARG A 1 70 ? -17.092 3.578 19.831 1.00 93.44 70 ARG A N 1
ATOM 556 C CA . ARG A 1 70 ? -18.473 4.052 20.011 1.00 93.44 70 ARG A CA 1
ATOM 557 C C . ARG A 1 70 ? -19.300 3.100 20.869 1.00 93.44 70 ARG A C 1
ATOM 559 O O . ARG A 1 70 ? -20.007 3.569 21.761 1.00 93.44 70 ARG A O 1
ATOM 566 N N . ILE A 1 71 ? -19.195 1.791 20.638 1.00 93.06 71 ILE A N 1
ATOM 567 C CA . ILE A 1 71 ? -19.902 0.776 21.432 1.00 93.06 71 ILE A CA 1
ATOM 568 C C . ILE A 1 71 ? -19.428 0.815 22.888 1.00 93.06 71 ILE A C 1
ATOM 570 O O . ILE A 1 71 ? -20.256 0.877 23.795 1.00 93.06 71 ILE A O 1
ATOM 574 N N . ILE A 1 72 ? -18.114 0.866 23.123 1.00 91.94 72 ILE A N 1
ATOM 575 C CA . ILE A 1 72 ? -17.544 0.929 24.477 1.00 91.94 72 ILE A CA 1
ATOM 576 C C . ILE A 1 72 ? -18.015 2.187 25.215 1.00 91.94 72 ILE A C 1
ATOM 578 O O . ILE A 1 72 ? -18.432 2.106 26.372 1.00 91.94 72 ILE A O 1
ATOM 582 N N . ILE A 1 73 ? -17.984 3.354 24.564 1.00 91.94 73 ILE A N 1
ATOM 583 C CA . ILE A 1 73 ? -18.455 4.608 25.169 1.00 91.94 73 ILE A CA 1
ATOM 584 C C . ILE A 1 73 ? -19.947 4.526 25.499 1.00 91.94 73 ILE A C 1
ATOM 586 O O . ILE A 1 73 ? -20.351 4.955 26.582 1.00 91.94 73 ILE A O 1
ATOM 590 N N . LYS A 1 74 ? -20.765 3.968 24.598 1.00 90.25 74 LYS A N 1
ATOM 591 C CA . LYS A 1 74 ? -22.203 3.792 24.829 1.00 90.25 74 LYS A CA 1
ATOM 592 C C . LYS A 1 74 ? -22.458 2.905 26.052 1.00 90.25 74 LYS A C 1
ATOM 594 O O . LYS A 1 74 ? -23.171 3.326 26.956 1.00 90.25 74 LYS A O 1
ATOM 599 N N . GLN A 1 75 ? -21.788 1.756 26.138 1.00 88.50 75 GLN A N 1
ATOM 600 C CA . GLN A 1 75 ? -21.907 0.852 27.287 1.00 88.50 75 GLN A CA 1
ATOM 601 C C . GLN A 1 75 ? -21.455 1.504 28.600 1.00 88.50 75 GLN A C 1
ATOM 603 O O . GLN A 1 75 ? -22.070 1.293 29.643 1.00 88.50 75 GLN A O 1
ATOM 608 N N . ARG A 1 76 ? -20.387 2.313 28.578 1.00 86.12 76 ARG A N 1
ATOM 609 C CA . ARG A 1 76 ? -19.933 3.052 29.769 1.00 86.12 76 ARG A CA 1
ATOM 610 C C . ARG A 1 76 ? -20.948 4.103 30.218 1.00 86.12 76 ARG A C 1
ATOM 612 O O . ARG A 1 76 ? -21.159 4.247 31.417 1.00 86.12 76 ARG A O 1
ATOM 619 N N . ARG A 1 77 ? -21.591 4.806 29.279 1.00 82.88 77 ARG A N 1
ATOM 620 C CA . ARG A 1 77 ? -22.656 5.774 29.587 1.00 82.88 77 ARG A CA 1
ATOM 621 C C . ARG A 1 77 ? -23.875 5.102 30.214 1.00 82.88 77 ARG A C 1
ATOM 623 O O . ARG A 1 77 ? -24.365 5.592 31.219 1.00 82.88 77 ARG A O 1
ATOM 630 N N . GLU A 1 78 ? -24.328 3.980 29.663 1.00 82.44 78 GLU A N 1
ATOM 631 C CA . GLU A 1 78 ? -25.478 3.233 30.199 1.00 82.44 78 GLU A CA 1
ATOM 632 C C . GLU A 1 78 ? -25.209 2.719 31.621 1.00 82.44 78 GLU A C 1
ATOM 634 O O . GLU A 1 78 ? -26.045 2.877 32.506 1.00 82.44 78 GLU A O 1
ATOM 639 N N . LYS A 1 79 ? -24.000 2.203 31.881 1.00 74.50 79 LYS A N 1
ATOM 640 C CA . LYS A 1 79 ? -23.587 1.793 33.233 1.00 74.50 79 LYS A CA 1
ATOM 641 C C . LYS A 1 79 ? -23.549 2.958 34.227 1.00 74.50 79 LYS A C 1
ATOM 643 O O . LYS A 1 79 ? -23.956 2.773 35.365 1.00 74.50 79 LYS A O 1
ATOM 648 N N . ALA A 1 80 ? -23.100 4.141 33.805 1.00 71.94 80 ALA A N 1
ATOM 649 C CA . ALA A 1 80 ? -23.066 5.327 34.661 1.00 71.94 80 ALA A CA 1
ATOM 650 C C . ALA A 1 80 ? -24.471 5.863 34.996 1.00 71.94 80 ALA A C 1
ATOM 652 O O . ALA A 1 80 ? -24.684 6.355 36.095 1.00 71.94 80 ALA A O 1
ATOM 653 N N . VAL A 1 81 ? -25.434 5.737 34.075 1.00 73.31 81 VAL A N 1
ATOM 654 C CA . VAL A 1 81 ? -26.835 6.147 34.292 1.00 73.31 81 VAL A CA 1
ATOM 655 C C . VAL A 1 81 ? -27.589 5.176 35.207 1.00 73.31 81 VAL A C 1
ATOM 657 O O . VAL A 1 81 ? -28.508 5.587 35.896 1.00 73.31 81 VAL A O 1
ATOM 660 N N . HIS A 1 82 ? -27.221 3.893 35.239 1.00 64.25 82 HIS A N 1
ATOM 661 C CA . HIS A 1 82 ? -27.823 2.913 36.156 1.00 64.25 82 HIS A CA 1
ATOM 662 C C . HIS A 1 82 ? -27.192 2.892 37.560 1.00 64.25 82 HIS A C 1
ATOM 664 O O . HIS A 1 82 ? -27.684 2.172 38.424 1.00 64.25 82 HIS A O 1
ATOM 670 N N . GLN A 1 83 ? -26.104 3.634 37.786 1.00 58.69 83 GLN A N 1
ATOM 671 C CA . GLN A 1 83 ? -25.386 3.688 39.068 1.00 5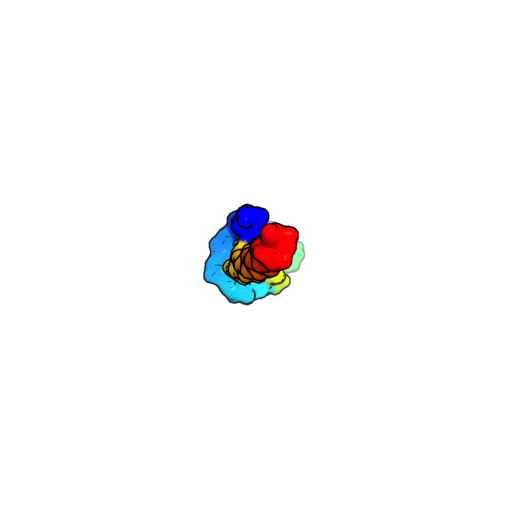8.69 83 GLN A CA 1
ATOM 672 C C . GLN A 1 83 ? -25.539 5.021 39.825 1.00 58.69 83 GLN A C 1
ATOM 674 O O . GLN A 1 83 ? -24.998 5.131 40.925 1.00 58.69 83 GLN A O 1
ATOM 679 N N . GLY A 1 84 ? -26.233 6.014 39.259 1.00 50.66 84 GLY A N 1
ATOM 680 C CA . GLY A 1 84 ? -26.558 7.294 39.907 1.00 50.66 84 GLY A CA 1
ATOM 681 C C . GLY A 1 84 ? -28.046 7.409 40.185 1.00 50.66 84 GLY A C 1
ATOM 682 O O . GLY A 1 84 ? -28.384 8.061 41.194 1.00 50.66 84 GLY A O 1
#

Solvent-accessible surface area (backbone atoms only — not comparable to full-atom values): 4911 Å² total; per-residue (Å²): 108,71,38,51,53,51,31,51,73,68,62,59,42,86,41,75,82,40,46,62,45,86,42,81,42,79,40,49,71,42,90,94,40,64,89,80,36,70,37,80,43,82,42,78,42,80,44,92,49,74,22,47,57,47,41,51,53,46,51,53,53,51,51,52,52,51,52,53,51,52,53,53,53,50,54,52,50,55,54,54,65,76,74,110

Mean predicted aligned error: 12.75 Å

Radius of gyration: 25.52 Å; Cα contacts (8 Å, |Δi|>4): 85; chains: 1; bounding box: 58×20×72 Å

Sequence (84 aa):
MISLGLWIKDGARVAFWLTSIEEKKEIPIVEGMPELGTQTQIIWKEQFVSGVETPLIGLFISLIIYLIFRIIIKQRREKAVHQG

pLDDT: mean 74.94, std 11.2, range [50.66, 94.38]

Foldseek 3Di:
DVLVVLCVVLPVAQDDFPQWDWDWDWDQPDVPCCVNDTDTDTDIDGDDGDHVVSVVVVVVVVVVVVVVVVVVVVVVVVVVVVVD

Nearest PDB structures (foldseek):
  5t7v-assembly1_S1  TM=2.270E-01  e=2.504E+00  Staphylococcus aureus
  9c76-assembly1_B  TM=2.852E-01  e=7.782E+00  Homo sapiens